Protein AF-A0AAW0F9Q5-F1 (afdb_monomer)

Sequence (143 aa):
MCQFWVNFLKRLLGMPDHLRLPDGVEFKRGIGLFHVHGHVKECFARYGPHLHPRCRNARRGESLKHLELAELYGSSARAMSWFHRQEYLDAHMADSNLGKKLIGMVLSIFRKWENAVEQAAESEEDFVSLCASVGQQKCDLWD

pLDDT: mean 76.39, std 9.85, range [49.5, 93.56]

Foldseek 3Di:
DDPCVVVVVVVQVPDPPVPHDDPPDDDDQADAPVVQVVDDPVCCCQHHLCNDLQRVPVNAPPDLCLPVLCVVCVVVLVPPDPVVSVVSSVVSSCCVPVVCRPVVVVVVVVVVVVVSVVVSVVVVVVLVVVCVVPDVVVVVVRD

Radius of gyration: 20.12 Å; Cα contacts (8 Å, |Δi|>4): 84; chains: 1; bounding box: 41×41×53 Å

InterPro domains:
  IPR040521 Kyakuja-Dileera-Zisupton transposase [PF18758] (1-97)

Solvent-accessible surface area (backbone atoms only — not comparable to full-atom values): 8550 Å² total; per-residue (Å²): 130,66,64,65,60,60,51,46,52,55,50,62,75,67,45,56,81,95,66,52,74,69,89,87,71,81,83,79,73,63,36,55,68,85,57,31,73,76,49,63,73,72,48,36,71,74,20,26,33,65,69,35,87,93,26,52,78,62,79,75,75,79,66,80,64,61,65,66,47,48,59,66,50,46,64,76,37,63,87,45,55,72,70,58,30,50,55,55,52,49,51,54,50,43,48,50,48,48,50,55,41,61,66,36,36,61,63,54,47,55,64,44,50,57,54,45,59,58,49,41,56,57,50,49,53,54,48,53,56,49,33,72,74,72,38,59,78,60,49,70,75,70,115

Secondary structure (DSSP, 8-state):
--HHHHHHHHHHHT--GGGPPPTT--------HHHHTTS-HHHHHHH-GGGSTTTTTTTSSS--THHHHHHHHHTGGGGS-HHHHHHHHHHHHHIIIIIIIIITHHHHHHHHHHHHHHHHHHHHHHHHHHHHHH-HHHHTTT-

Structure (mmCIF, N/CA/C/O backbone):
data_AF-A0AAW0F9Q5-F1
#
_entry.id   AF-A0AAW0F9Q5-F1
#
loop_
_atom_site.group_PDB
_atom_site.id
_atom_site.type_symbol
_atom_site.label_atom_id
_atom_site.label_alt_id
_atom_site.label_comp_id
_atom_site.label_asym_id
_atom_site.label_entity_id
_atom_site.label_seq_id
_atom_site.pdbx_PDB_ins_code
_atom_site.Cartn_x
_atom_site.Cartn_y
_atom_site.Cartn_z
_atom_site.occupancy
_atom_site.B_iso_or_equiv
_atom_site.auth_seq_id
_atom_site.auth_comp_id
_atom_site.auth_asym_id
_atom_site.auth_atom_id
_atom_site.pdbx_PDB_model_num
ATOM 1 N N . MET A 1 1 ? -22.354 0.656 -2.941 1.00 60.91 1 MET A N 1
ATOM 2 C CA . MET A 1 1 ? -21.378 -0.359 -2.474 1.00 60.91 1 MET A CA 1
ATOM 3 C C . MET A 1 1 ? -20.217 -0.414 -3.461 1.00 60.91 1 MET A C 1
ATOM 5 O O . MET A 1 1 ? -20.470 -0.322 -4.656 1.00 60.91 1 MET A O 1
ATOM 9 N N . CYS A 1 2 ? -18.969 -0.500 -2.988 1.00 70.69 2 CYS A N 1
ATOM 10 C CA . CYS A 1 2 ? -17.776 -0.525 -3.844 1.00 70.69 2 CYS A CA 1
ATOM 11 C C . CYS A 1 2 ? -17.796 -1.735 -4.803 1.00 70.69 2 CYS A C 1
ATOM 13 O O . CYS A 1 2 ? -17.849 -2.880 -4.353 1.00 70.69 2 CYS A O 1
ATOM 15 N N . GLN A 1 3 ? -17.732 -1.483 -6.119 1.00 75.69 3 GLN A N 1
ATOM 16 C CA . GLN A 1 3 ? -17.781 -2.529 -7.156 1.00 75.69 3 GLN A CA 1
ATOM 17 C C . GLN A 1 3 ? -16.612 -3.515 -7.065 1.00 75.69 3 GLN A C 1
ATOM 19 O O . GLN A 1 3 ? -16.769 -4.694 -7.379 1.00 75.69 3 GLN A O 1
ATOM 24 N N . PHE A 1 4 ? -15.447 -3.057 -6.595 1.00 75.56 4 PHE A N 1
ATOM 25 C CA . PHE A 1 4 ? -14.292 -3.924 -6.384 1.00 75.56 4 PHE A CA 1
ATOM 26 C C . PHE A 1 4 ? -14.621 -5.046 -5.399 1.00 75.56 4 PHE A C 1
ATOM 28 O O . PHE A 1 4 ? -14.389 -6.206 -5.712 1.00 75.56 4 PHE A O 1
ATOM 35 N N . TRP A 1 5 ? -15.236 -4.721 -4.258 1.00 76.69 5 TRP A N 1
ATOM 36 C CA . TRP A 1 5 ? -15.561 -5.714 -3.233 1.00 76.69 5 TRP A CA 1
ATOM 37 C C . TRP A 1 5 ? -16.610 -6.725 -3.709 1.00 76.69 5 TRP A C 1
ATOM 39 O O . TRP A 1 5 ? -16.470 -7.926 -3.490 1.00 76.69 5 TRP A O 1
ATOM 49 N N . VAL A 1 6 ? -17.624 -6.244 -4.434 1.00 80.12 6 VAL A N 1
ATOM 50 C CA . VAL A 1 6 ? -18.651 -7.099 -5.049 1.00 80.12 6 VAL A CA 1
ATOM 51 C C . VAL A 1 6 ? -18.014 -8.102 -6.013 1.00 80.12 6 VAL A C 1
ATOM 53 O O . VAL A 1 6 ? -18.325 -9.290 -5.975 1.00 80.12 6 VAL A O 1
ATOM 56 N N . ASN A 1 7 ? -17.097 -7.642 -6.864 1.00 83.44 7 ASN A N 1
ATOM 57 C CA . ASN A 1 7 ? -16.437 -8.500 -7.843 1.00 83.44 7 ASN A CA 1
ATOM 58 C C . ASN A 1 7 ? -15.333 -9.370 -7.226 1.00 83.44 7 ASN A C 1
ATOM 60 O O . ASN A 1 7 ? -15.097 -10.472 -7.709 1.00 83.44 7 ASN A O 1
ATOM 64 N N . PHE A 1 8 ? -14.685 -8.916 -6.154 1.00 81.12 8 PHE A N 1
ATOM 65 C CA . PHE A 1 8 ? -13.706 -9.693 -5.399 1.00 81.12 8 PHE A CA 1
ATOM 66 C C . PHE A 1 8 ? -14.353 -10.923 -4.764 1.00 81.12 8 PHE A C 1
ATOM 68 O O . PHE A 1 8 ? -13.881 -12.030 -4.992 1.00 81.12 8 PHE A O 1
ATOM 75 N N . LEU A 1 9 ? -15.486 -10.758 -4.073 1.00 81.06 9 LEU A N 1
ATOM 76 C CA . LEU A 1 9 ? -16.220 -11.894 -3.507 1.00 81.06 9 LEU A CA 1
ATOM 77 C C . LEU A 1 9 ? -16.681 -12.877 -4.589 1.00 81.06 9 LEU A C 1
ATOM 79 O O . LEU A 1 9 ? -16.522 -14.081 -4.420 1.00 81.06 9 LEU A O 1
ATOM 83 N N . LYS A 1 10 ? -17.176 -12.383 -5.733 1.00 85.94 10 LYS A N 1
ATOM 84 C CA . LYS A 1 10 ? -17.521 -13.245 -6.879 1.00 85.94 10 LYS A CA 1
ATOM 85 C C . LYS A 1 10 ? -16.323 -14.058 -7.374 1.00 85.94 10 LYS A C 1
ATOM 87 O O . LYS A 1 10 ? -16.478 -15.234 -7.676 1.00 85.94 10 LYS A O 1
ATOM 92 N N . ARG A 1 11 ? -15.136 -13.444 -7.449 1.00 87.00 11 ARG A N 1
ATOM 93 C CA . ARG A 1 11 ? -13.898 -14.138 -7.833 1.00 87.00 11 ARG A CA 1
ATOM 94 C C . ARG A 1 11 ? -13.513 -15.187 -6.802 1.00 87.00 11 ARG A C 1
ATOM 96 O O . ARG A 1 11 ? -13.228 -16.302 -7.209 1.00 87.00 11 ARG A O 1
ATOM 103 N N . LEU A 1 12 ? -13.557 -14.853 -5.509 1.00 82.56 12 LEU A N 1
ATOM 104 C CA . LEU A 1 12 ? -13.234 -15.791 -4.431 1.00 82.56 12 LEU A CA 1
ATOM 105 C C . LEU A 1 12 ? -14.147 -17.022 -4.446 1.00 82.56 12 LEU A C 1
ATOM 107 O O . LEU A 1 12 ? -13.661 -18.144 -4.367 1.00 82.56 12 LEU A O 1
ATOM 111 N N . LEU A 1 13 ? -15.456 -16.810 -4.601 1.00 83.38 13 LEU A N 1
ATOM 112 C CA . LEU A 1 13 ? -16.454 -17.882 -4.674 1.00 83.38 13 LEU A CA 1
ATOM 113 C C . LEU A 1 13 ? -16.303 -18.752 -5.931 1.00 83.38 13 LEU A C 1
ATOM 115 O O . LEU A 1 13 ? -16.666 -19.923 -5.912 1.00 83.38 13 LEU A O 1
ATOM 119 N N . GLY A 1 14 ? -15.772 -18.184 -7.016 1.00 86.44 14 GLY A N 1
ATOM 120 C CA . GLY A 1 14 ? -15.503 -18.890 -8.268 1.00 86.44 14 GLY A CA 1
ATOM 121 C C . GLY A 1 14 ? -14.122 -19.547 -8.350 1.00 86.44 14 GLY A C 1
ATOM 122 O O . GLY A 1 14 ? -13.785 -20.068 -9.412 1.00 86.44 14 GLY A O 1
ATOM 123 N N . MET A 1 15 ? -13.299 -19.497 -7.293 1.00 86.94 15 MET A N 1
ATOM 124 C CA . MET A 1 15 ? -11.961 -20.094 -7.330 1.00 86.94 15 MET A CA 1
ATOM 125 C C . MET A 1 15 ? -12.024 -21.627 -7.314 1.00 86.94 15 MET A C 1
ATOM 127 O O . MET A 1 15 ? -12.853 -22.204 -6.604 1.00 86.94 15 MET A O 1
ATOM 131 N N . PRO A 1 16 ? -11.128 -22.299 -8.058 1.00 86.62 16 PRO A N 1
ATOM 132 C CA . PRO A 1 16 ? -11.006 -23.749 -8.009 1.00 86.62 16 PRO A CA 1
ATOM 133 C C . PRO A 1 16 ? -10.517 -24.216 -6.631 1.00 86.62 16 PRO A C 1
ATOM 135 O O . PRO A 1 16 ? -9.853 -23.476 -5.908 1.00 86.62 16 PRO A O 1
ATOM 138 N N . ASP A 1 17 ? -10.808 -25.470 -6.288 1.00 83.00 17 ASP A N 1
ATOM 139 C CA . ASP A 1 17 ? -10.628 -26.037 -4.943 1.00 83.00 17 ASP A CA 1
ATOM 140 C C . ASP A 1 17 ? -9.206 -25.889 -4.374 1.00 83.00 17 ASP A C 1
ATOM 142 O O . ASP A 1 17 ? -9.045 -25.664 -3.180 1.00 83.00 17 ASP A O 1
ATOM 146 N N . HIS A 1 18 ? -8.175 -25.924 -5.222 1.00 83.38 18 HIS A N 1
ATOM 147 C CA . HIS A 1 18 ? -6.770 -25.760 -4.823 1.00 83.38 18 HIS A CA 1
ATOM 148 C C . HIS A 1 18 ? -6.356 -24.305 -4.526 1.00 83.38 18 HIS A C 1
ATOM 150 O O . HIS A 1 18 ? -5.248 -24.066 -4.056 1.00 83.38 18 HIS A O 1
ATOM 156 N N . LEU A 1 19 ? -7.222 -23.333 -4.824 1.00 82.81 19 LEU A N 1
ATOM 157 C CA . LEU A 1 19 ? -7.053 -21.914 -4.500 1.00 82.81 19 LEU A CA 1
ATOM 158 C C . LEU A 1 19 ? -8.097 -21.432 -3.487 1.00 82.81 19 LEU A C 1
ATOM 160 O O . LEU A 1 19 ? -8.131 -20.241 -3.176 1.00 82.81 19 LEU A O 1
ATOM 164 N N . ARG A 1 20 ? -8.953 -22.326 -2.971 1.00 82.19 20 ARG A N 1
ATOM 165 C CA . ARG A 1 20 ? -9.908 -21.965 -1.924 1.00 82.19 20 ARG A CA 1
ATOM 166 C C . ARG A 1 20 ? -9.165 -21.503 -0.681 1.00 82.19 20 ARG A C 1
ATOM 168 O O . ARG A 1 20 ? -8.141 -22.053 -0.283 1.00 82.19 20 ARG A O 1
ATOM 175 N N . LEU A 1 21 ? -9.715 -20.462 -0.078 1.00 79.94 21 LEU A N 1
ATOM 176 C CA . LEU A 1 21 ? -9.240 -19.973 1.201 1.00 79.94 21 LEU A CA 1
ATOM 177 C C . LEU A 1 21 ? -9.608 -20.988 2.289 1.00 79.94 21 LEU A C 1
ATOM 179 O O . LEU A 1 21 ? -10.663 -21.615 2.180 1.00 79.94 21 LEU A O 1
ATOM 183 N N . PRO A 1 22 ? -8.778 -21.133 3.332 1.00 82.69 22 PRO A N 1
ATOM 184 C CA . PRO A 1 22 ? -9.140 -21.913 4.505 1.00 82.69 22 PRO A CA 1
ATOM 185 C C . PRO A 1 22 ? -10.454 -21.424 5.122 1.00 82.69 22 PRO A C 1
ATOM 187 O O . PRO A 1 22 ? -10.751 -20.223 5.111 1.00 82.69 22 PRO A O 1
ATOM 190 N N . ASP A 1 23 ? -11.213 -22.346 5.704 1.00 80.38 23 ASP A N 1
ATOM 191 C CA . ASP A 1 23 ? -12.411 -21.993 6.458 1.00 80.38 23 ASP A CA 1
ATOM 192 C C . ASP A 1 23 ? -12.042 -21.123 7.671 1.00 80.38 23 ASP A C 1
ATOM 194 O O . ASP A 1 23 ? -11.023 -21.335 8.331 1.00 80.38 23 ASP A O 1
ATOM 198 N N . GLY A 1 24 ? -12.874 -20.120 7.962 1.00 80.06 24 GLY A N 1
ATOM 199 C CA . GLY A 1 24 ? -12.682 -19.220 9.107 1.00 80.06 24 GLY A CA 1
ATOM 200 C C . GLY A 1 24 ? -11.754 -18.023 8.866 1.00 80.06 24 GLY A C 1
ATOM 201 O O . GLY A 1 24 ? -11.472 -17.287 9.809 1.00 80.06 24 GLY A O 1
ATOM 202 N N . VAL A 1 25 ? -11.300 -17.777 7.632 1.00 80.81 25 VAL A N 1
ATOM 203 C CA . VAL A 1 25 ? -10.548 -16.552 7.308 1.00 80.81 25 VAL A CA 1
ATOM 204 C C . VAL A 1 25 ? -11.473 -15.332 7.339 1.00 80.81 25 VAL A C 1
ATOM 206 O O . VAL A 1 25 ? -12.389 -15.201 6.524 1.00 80.81 25 VAL A O 1
ATOM 209 N N . GLU A 1 26 ? -11.206 -14.403 8.257 1.00 78.25 26 GLU A N 1
ATOM 210 C CA . GLU A 1 26 ? -11.893 -13.114 8.309 1.00 78.25 26 GLU A CA 1
ATOM 211 C C . GLU A 1 26 ? -11.273 -12.124 7.312 1.00 78.25 26 GLU A C 1
ATOM 213 O O . GLU A 1 26 ? -10.078 -11.823 7.353 1.00 78.25 26 GLU A O 1
ATOM 218 N N . PHE A 1 27 ? -12.100 -11.564 6.427 1.00 73.38 27 PHE A N 1
ATOM 219 C CA . PHE A 1 27 ? -11.663 -10.521 5.503 1.00 73.38 27 PHE A CA 1
ATOM 220 C C . PHE A 1 27 ? -11.928 -9.129 6.064 1.00 73.38 27 PHE A C 1
ATOM 222 O O . PHE A 1 27 ? -13.058 -8.634 6.027 1.00 73.38 27 PHE A O 1
ATOM 229 N N . LYS A 1 28 ? -10.861 -8.436 6.463 1.00 74.06 28 LYS A N 1
ATOM 230 C CA . LYS A 1 28 ? -10.915 -6.986 6.659 1.00 74.06 28 LYS A CA 1
ATOM 231 C C . LYS A 1 28 ? -10.863 -6.279 5.301 1.00 74.06 28 LYS A C 1
ATOM 233 O O . LYS A 1 28 ? -10.019 -6.567 4.451 1.00 74.06 28 LYS A O 1
ATOM 238 N N . ARG A 1 29 ? -11.808 -5.365 5.064 1.00 75.44 29 ARG A N 1
ATOM 239 C CA . ARG A 1 29 ? -11.964 -4.670 3.775 1.00 75.44 29 ARG A CA 1
ATOM 240 C C . ARG A 1 29 ? -10.964 -3.518 3.671 1.00 75.44 29 ARG A C 1
ATOM 242 O O . ARG A 1 29 ? -11.248 -2.415 4.121 1.00 75.44 29 ARG A O 1
ATOM 249 N N . GLY A 1 30 ? -9.818 -3.767 3.044 1.00 74.75 30 GLY A N 1
ATOM 250 C CA . GLY A 1 30 ? -8.858 -2.731 2.654 1.00 74.75 30 GLY A CA 1
ATOM 251 C C . GLY A 1 30 ? -8.889 -2.482 1.147 1.00 74.75 30 GLY A C 1
ATOM 252 O O . GLY A 1 30 ? -8.852 -3.426 0.360 1.00 74.75 30 GLY A O 1
ATOM 253 N N . ILE A 1 31 ? -8.950 -1.218 0.727 1.00 75.94 31 ILE A N 1
ATOM 254 C CA . ILE A 1 31 ? -8.790 -0.816 -0.674 1.00 75.94 31 ILE A CA 1
ATOM 255 C C . ILE A 1 31 ? -7.481 -0.052 -0.794 1.00 75.94 31 ILE A C 1
ATOM 257 O O . ILE A 1 31 ? -7.348 1.020 -0.210 1.00 75.94 31 ILE A O 1
ATOM 261 N N . GLY A 1 32 ? -6.545 -0.570 -1.590 1.00 71.69 32 GLY A N 1
ATOM 262 C CA . GLY A 1 32 ? -5.245 0.074 -1.752 1.00 71.69 32 GLY A CA 1
ATOM 263 C C . GLY A 1 32 ? -5.356 1.550 -2.127 1.00 71.69 32 GLY A C 1
ATOM 264 O O . GLY A 1 32 ? -6.262 1.947 -2.865 1.00 71.69 32 GLY A O 1
ATOM 265 N N . LEU A 1 33 ? -4.441 2.368 -1.609 1.00 73.19 33 LEU A N 1
ATOM 266 C CA . LEU A 1 33 ? -4.483 3.829 -1.682 1.00 73.19 33 LEU A CA 1
ATOM 267 C C . LEU A 1 33 ? -4.616 4.335 -3.119 1.00 73.19 33 LEU A C 1
ATOM 269 O O . LEU A 1 33 ? -5.414 5.226 -3.398 1.00 73.19 33 LEU A O 1
ATOM 273 N N . PHE A 1 34 ? -3.896 3.705 -4.048 1.00 69.12 34 PHE A N 1
ATOM 274 C CA . PHE A 1 34 ? -3.980 4.042 -5.468 1.00 69.12 34 PHE A CA 1
ATOM 275 C C . PHE A 1 34 ? -5.400 3.875 -6.027 1.00 69.12 34 PHE A C 1
ATOM 277 O O . PHE A 1 34 ? -5.849 4.658 -6.857 1.00 69.12 34 PHE A O 1
ATOM 284 N N . HIS A 1 35 ? -6.125 2.862 -5.555 1.00 74.06 35 HIS A N 1
ATOM 285 C CA . HIS A 1 35 ? -7.466 2.557 -6.027 1.00 74.06 35 HIS A CA 1
ATOM 286 C C . HIS A 1 35 ? -8.538 3.351 -5.271 1.00 74.06 35 HIS A C 1
ATOM 288 O O . HIS A 1 35 ? -9.479 3.841 -5.888 1.00 74.06 35 HIS A O 1
ATOM 294 N N . VAL A 1 36 ? -8.405 3.521 -3.951 1.00 78.06 36 VAL A N 1
ATOM 295 C CA . VAL A 1 36 ? -9.429 4.176 -3.117 1.00 78.06 36 VAL A CA 1
ATOM 296 C C . VAL A 1 36 ? -9.588 5.666 -3.438 1.00 78.06 36 VAL A C 1
ATOM 298 O O . VAL A 1 36 ? -10.689 6.195 -3.315 1.00 78.06 36 VAL A O 1
ATOM 301 N N . HIS A 1 37 ? -8.533 6.334 -3.920 1.00 75.25 37 HIS A N 1
ATOM 302 C CA . HIS A 1 37 ? -8.616 7.722 -4.390 1.00 75.25 37 HIS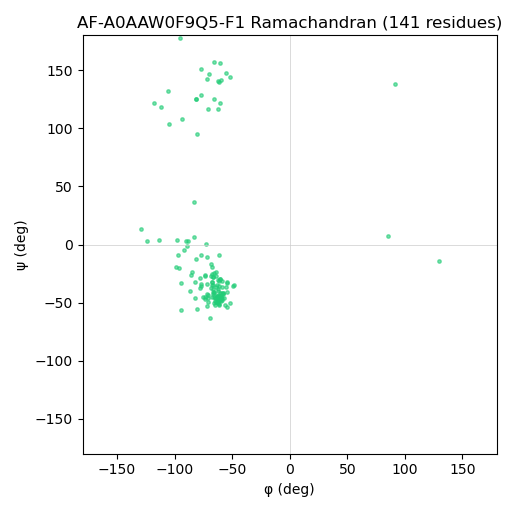 A CA 1
ATOM 303 C C . HIS A 1 37 ? -9.484 7.890 -5.647 1.00 75.25 37 HIS A C 1
ATOM 305 O O . HIS A 1 37 ? -10.024 8.970 -5.863 1.00 75.25 37 HIS A O 1
ATOM 311 N N . GLY A 1 38 ? -9.651 6.833 -6.449 1.00 74.88 38 GLY A N 1
ATOM 312 C CA . GLY A 1 38 ? -10.544 6.812 -7.611 1.00 74.88 38 GLY A CA 1
ATOM 313 C C . GLY A 1 38 ? -11.977 6.353 -7.304 1.00 74.88 38 GLY A C 1
ATOM 314 O O . GLY A 1 38 ? -12.772 6.208 -8.230 1.00 74.88 38 GLY A O 1
ATOM 315 N N . HIS A 1 39 ? -12.312 6.082 -6.036 1.00 79.50 39 HIS A N 1
ATOM 316 C CA . HIS A 1 39 ? -13.650 5.656 -5.599 1.00 79.50 39 HIS A CA 1
ATOM 317 C C . HIS A 1 39 ? -14.512 6.824 -5.103 1.00 79.50 39 HIS A C 1
ATOM 319 O O . HIS A 1 39 ? -14.075 7.970 -5.019 1.00 79.50 39 HIS A O 1
ATOM 325 N N . VAL A 1 40 ? -15.762 6.517 -4.739 1.00 80.62 40 VAL A N 1
ATOM 326 C CA . VAL A 1 40 ? -16.626 7.450 -4.000 1.00 80.62 40 VAL A CA 1
ATOM 327 C C . VAL A 1 40 ? -15.986 7.818 -2.656 1.00 80.62 40 VAL A C 1
ATOM 329 O O . VAL A 1 40 ? -15.366 6.975 -1.999 1.00 80.62 40 VAL A O 1
ATOM 332 N N . LYS A 1 41 ? -16.119 9.083 -2.246 1.00 79.94 41 LYS A N 1
ATOM 333 C CA . LYS A 1 41 ? -15.359 9.672 -1.127 1.00 79.94 41 LYS A CA 1
ATOM 334 C C . LYS A 1 41 ? -15.581 8.942 0.198 1.00 79.94 41 LYS A C 1
ATOM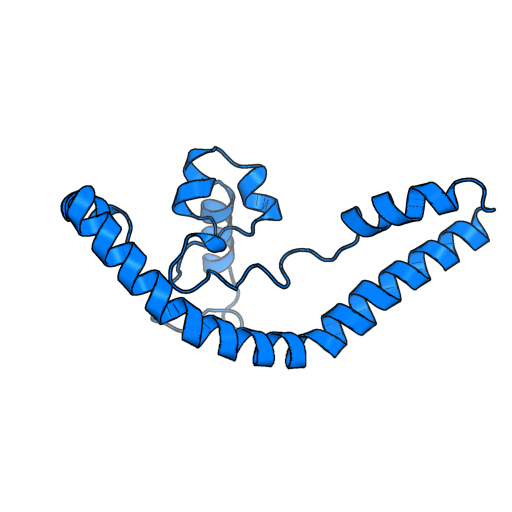 336 O O . LYS A 1 41 ? -14.667 8.833 1.007 1.00 79.94 41 LYS A O 1
ATOM 341 N N . GLU A 1 42 ? -16.764 8.377 0.398 1.00 80.94 42 GLU A N 1
ATOM 342 C CA . GLU A 1 42 ? -17.140 7.630 1.598 1.00 80.94 42 GLU A CA 1
ATOM 343 C C . GLU A 1 42 ? -16.297 6.354 1.770 1.00 80.94 42 GLU A C 1
ATOM 345 O O . GLU A 1 42 ? -16.083 5.893 2.892 1.00 80.94 42 GLU A O 1
ATOM 350 N N . CYS A 1 43 ? -15.785 5.786 0.670 1.00 79.06 43 CYS A N 1
ATOM 351 C CA . CYS A 1 43 ? -14.911 4.614 0.708 1.00 79.06 43 CYS A CA 1
ATOM 352 C C . CYS A 1 43 ? -13.505 4.945 1.212 1.00 79.06 43 CYS A C 1
ATOM 354 O O . CYS A 1 43 ? -12.855 4.060 1.762 1.00 79.06 43 CYS A O 1
ATOM 356 N N . PHE A 1 44 ? -13.039 6.189 1.054 1.00 78.75 44 PHE A N 1
ATOM 357 C CA . PHE A 1 44 ? -11.719 6.603 1.528 1.00 78.75 44 PHE A CA 1
ATOM 358 C C . PHE A 1 44 ? -11.608 6.462 3.041 1.00 78.75 44 PHE A C 1
ATOM 360 O O . PHE A 1 44 ? -10.700 5.793 3.525 1.00 78.75 44 PHE A O 1
ATOM 367 N N . ALA A 1 45 ? -12.579 7.028 3.762 1.00 77.06 45 ALA A N 1
ATOM 368 C CA . ALA A 1 45 ? -12.624 6.943 5.212 1.00 77.06 45 ALA A CA 1
ATOM 369 C C . ALA A 1 45 ? -12.755 5.481 5.668 1.00 77.06 45 ALA A C 1
ATOM 371 O O . ALA A 1 45 ? -11.979 5.025 6.496 1.00 77.06 45 ALA A O 1
ATOM 372 N N . ARG A 1 46 ? -13.697 4.727 5.086 1.00 76.12 46 ARG A N 1
ATOM 373 C CA . ARG A 1 46 ? -14.055 3.380 5.566 1.00 76.12 46 ARG A CA 1
ATOM 374 C C . ARG A 1 46 ? -13.072 2.272 5.199 1.00 76.12 46 ARG A C 1
ATOM 376 O O . ARG A 1 46 ? -12.956 1.302 5.933 1.00 76.12 46 ARG A O 1
ATOM 383 N N . TYR A 1 47 ? -12.438 2.361 4.033 1.00 77.12 47 TYR A N 1
ATOM 384 C CA . TYR A 1 47 ? -11.651 1.259 3.468 1.00 77.12 47 TYR A CA 1
ATOM 385 C C . TYR A 1 47 ? -10.210 1.650 3.154 1.00 77.12 47 TYR A C 1
ATOM 387 O O . TYR A 1 47 ? -9.458 0.833 2.623 1.00 77.12 47 TYR A O 1
ATOM 395 N N . GLY A 1 48 ? -9.809 2.885 3.463 1.00 77.56 48 GLY A N 1
ATOM 396 C CA . GLY A 1 48 ? -8.424 3.308 3.363 1.00 77.56 48 GLY A CA 1
ATOM 397 C C . GLY A 1 48 ? -7.556 2.478 4.317 1.00 77.56 48 GLY A C 1
ATOM 398 O O . GLY A 1 48 ? -7.725 2.599 5.527 1.00 77.56 48 GLY A O 1
ATOM 399 N N . PRO A 1 49 ? -6.588 1.679 3.833 1.00 72.75 49 PRO A N 1
ATOM 400 C CA . PRO A 1 49 ? -5.797 0.780 4.679 1.00 72.75 49 PRO A CA 1
ATOM 401 C C . PRO A 1 49 ? -5.010 1.548 5.741 1.00 72.75 49 PRO A C 1
ATOM 403 O O . PRO A 1 49 ? -4.808 1.069 6.846 1.00 72.75 49 PRO A O 1
ATOM 406 N N . HIS A 1 50 ? -4.644 2.790 5.432 1.00 70.69 50 HIS A N 1
ATOM 407 C CA . HIS A 1 50 ? -3.981 3.703 6.350 1.00 70.69 50 HIS A CA 1
ATOM 408 C C . HIS A 1 50 ? -4.831 4.179 7.538 1.00 70.69 50 HIS A C 1
ATOM 410 O O . HIS A 1 50 ? -4.257 4.680 8.499 1.00 70.69 50 HIS A O 1
ATOM 416 N N . LEU A 1 51 ? -6.159 4.068 7.455 1.00 72.56 51 LEU A N 1
ATOM 417 C CA . LEU A 1 51 ? -7.096 4.407 8.530 1.00 72.56 51 LEU A CA 1
ATOM 418 C C . LEU A 1 51 ? -7.515 3.169 9.325 1.00 72.56 51 LEU A C 1
ATOM 420 O O . LEU A 1 51 ? -8.162 3.298 10.359 1.00 72.56 51 LEU A O 1
ATOM 424 N N . HIS A 1 52 ? -7.153 1.970 8.862 1.00 68.62 52 HIS A N 1
ATOM 425 C CA . HIS A 1 52 ? -7.435 0.748 9.592 1.00 68.62 52 HIS A CA 1
ATOM 426 C C . HIS A 1 52 ? -6.371 0.552 10.689 1.00 68.62 52 HIS A C 1
ATOM 428 O O . HIS A 1 52 ? -5.180 0.512 10.354 1.00 68.62 52 HIS A O 1
ATOM 434 N N . PRO A 1 53 ? -6.764 0.380 11.972 1.00 62.78 53 PRO A N 1
ATOM 435 C CA . PRO A 1 53 ? -5.830 0.249 13.096 1.00 62.78 53 PRO A CA 1
ATOM 436 C C . PRO A 1 53 ? -4.709 -0.771 12.876 1.00 62.78 53 PRO A C 1
ATOM 438 O O . PRO A 1 53 ? -3.567 -0.541 13.254 1.00 62.78 53 PRO A O 1
ATOM 441 N N . ARG A 1 54 ? -5.009 -1.874 12.180 1.00 59.19 54 ARG A N 1
ATOM 442 C CA . ARG A 1 54 ? -4.060 -2.968 11.921 1.00 59.19 54 ARG A CA 1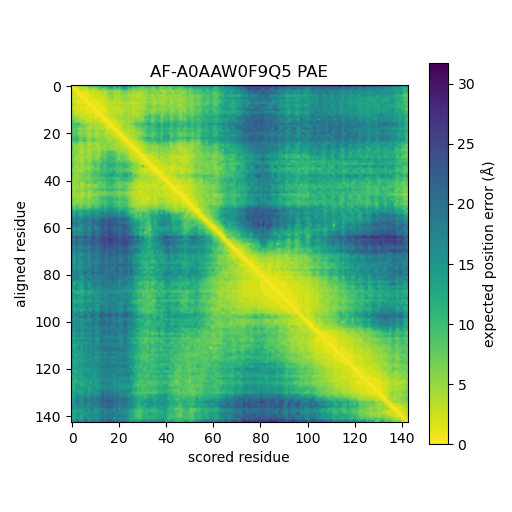
ATOM 443 C C . ARG A 1 54 ? -3.276 -2.827 10.610 1.00 59.19 54 ARG A C 1
ATOM 445 O O . ARG A 1 54 ? -2.415 -3.653 10.326 1.00 59.19 54 ARG A O 1
ATOM 452 N N . CYS A 1 55 ? -3.563 -1.813 9.787 1.00 59.16 55 CYS A N 1
ATOM 453 C CA . CYS A 1 55 ? -2.983 -1.660 8.445 1.00 59.16 55 CYS A CA 1
ATOM 454 C C . CYS A 1 55 ? -2.380 -0.273 8.174 1.00 59.16 55 CYS A C 1
ATOM 456 O O . CYS A 1 55 ? -2.017 0.014 7.030 1.00 59.16 55 CYS A O 1
ATOM 458 N N . ARG A 1 56 ? -2.182 0.565 9.204 1.00 55.97 56 ARG A N 1
ATOM 459 C CA . ARG A 1 56 ? -1.599 1.919 9.083 1.00 55.97 56 ARG A CA 1
ATOM 460 C C . ARG A 1 56 ? -0.297 1.943 8.255 1.00 55.97 56 ARG A C 1
ATOM 462 O O . ARG A 1 56 ? -0.091 2.855 7.449 1.00 55.97 56 ARG A O 1
ATOM 469 N N . ASN A 1 57 ? 0.513 0.881 8.357 1.00 54.03 57 ASN A N 1
ATOM 470 C CA . ASN A 1 57 ? 1.780 0.696 7.633 1.00 54.03 57 ASN A CA 1
ATOM 471 C C . ASN A 1 57 ? 1.710 -0.178 6.361 1.00 54.03 57 ASN A C 1
ATOM 473 O O . ASN A 1 57 ? 2.728 -0.364 5.687 1.00 54.03 57 ASN A O 1
ATOM 477 N N . ALA A 1 58 ? 0.521 -0.639 5.955 1.00 54.25 58 ALA A N 1
ATOM 478 C CA . ALA A 1 58 ? 0.309 -1.472 4.764 1.00 54.25 58 ALA A CA 1
ATOM 479 C C . ALA A 1 58 ? 0.460 -0.716 3.425 1.00 54.25 58 ALA A C 1
ATOM 481 O O . ALA A 1 58 ? 0.369 -1.313 2.359 1.00 54.25 58 ALA A O 1
ATOM 482 N N . ARG A 1 59 ? 0.778 0.589 3.446 1.00 52.03 59 ARG A N 1
ATOM 483 C CA . ARG A 1 59 ? 0.952 1.431 2.241 1.00 52.03 59 ARG A CA 1
ATOM 484 C C . ARG A 1 59 ? 2.081 0.976 1.297 1.00 52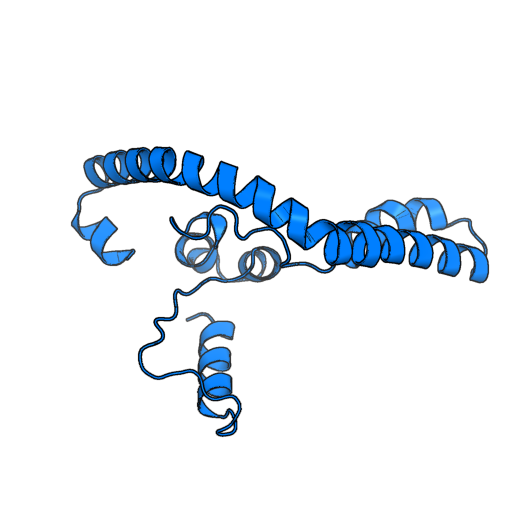.03 59 ARG A C 1
ATOM 486 O O . ARG A 1 59 ? 2.283 1.569 0.238 1.00 52.03 59 ARG A O 1
ATOM 493 N N . ARG A 1 60 ? 2.916 0.013 1.699 1.00 52.22 60 ARG A N 1
ATOM 494 C CA . ARG A 1 60 ? 4.180 -0.317 1.024 1.00 52.22 60 ARG A CA 1
ATOM 495 C C . ARG A 1 60 ? 4.028 -1.608 0.223 1.00 52.22 60 ARG A C 1
ATOM 497 O O . ARG A 1 60 ? 4.087 -2.688 0.788 1.00 52.22 60 ARG A O 1
ATOM 504 N N . GLY A 1 61 ? 3.905 -1.464 -1.095 1.00 53.50 61 GLY A N 1
ATOM 505 C CA . GLY A 1 61 ? 3.827 -2.579 -2.048 1.00 53.50 61 GLY A CA 1
ATOM 506 C C . GLY A 1 61 ? 2.656 -2.477 -3.027 1.00 53.50 61 GLY A C 1
ATOM 507 O O . GLY A 1 61 ? 2.671 -3.151 -4.047 1.00 53.50 61 GLY A O 1
ATOM 508 N N . GLU A 1 62 ? 1.685 -1.597 -2.763 1.00 55.09 62 GLU A N 1
ATOM 509 C CA . GLU A 1 62 ? 0.436 -1.514 -3.540 1.00 55.09 62 GLU A CA 1
ATOM 510 C C . GLU A 1 62 ? 0.612 -1.007 -4.975 1.00 55.09 62 GLU A C 1
ATOM 512 O O . GLU A 1 62 ? -0.183 -1.348 -5.848 1.00 55.09 62 GLU A O 1
ATOM 517 N N . SER A 1 63 ? 1.646 -0.207 -5.245 1.00 54.78 63 SER A N 1
ATOM 518 C CA . SER A 1 63 ? 1.944 0.274 -6.591 1.00 54.78 63 SER A CA 1
ATOM 519 C C . SER A 1 63 ? 3.309 -0.225 -7.057 1.00 54.78 63 SER A C 1
ATOM 521 O O . SER A 1 63 ? 4.349 0.058 -6.456 1.00 54.78 63 SER A O 1
ATOM 523 N N . LEU A 1 64 ? 3.336 -0.949 -8.179 1.00 54.78 64 LEU A N 1
ATOM 524 C CA . LEU A 1 64 ? 4.520 -1.057 -9.034 1.00 5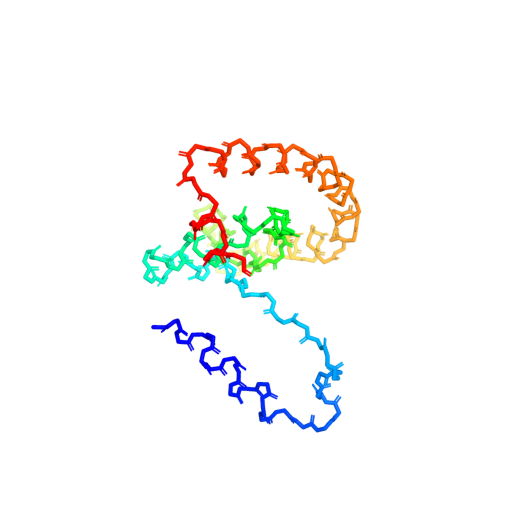4.78 64 LEU A CA 1
ATOM 525 C C . LEU A 1 64 ? 4.746 0.354 -9.609 1.00 54.78 64 LEU A C 1
ATOM 527 O O . LEU A 1 64 ? 3.815 0.958 -10.132 1.00 54.78 64 LEU A O 1
ATOM 531 N N . LYS A 1 65 ? 5.939 0.942 -9.448 1.00 57.84 65 LYS A N 1
ATOM 532 C CA . LYS A 1 65 ? 6.150 2.406 -9.561 1.00 57.84 65 LYS A CA 1
ATOM 533 C C . LYS A 1 65 ? 6.329 2.808 -11.031 1.00 57.84 65 LYS A C 1
ATOM 535 O O . LYS A 1 65 ? 7.138 3.662 -11.346 1.00 57.84 65 LYS A O 1
ATOM 540 N N . HIS A 1 66 ? 5.604 2.173 -11.946 1.00 53.38 66 HIS A N 1
ATOM 541 C CA . HIS A 1 66 ? 5.727 2.473 -13.370 1.00 53.38 66 HIS A CA 1
ATOM 542 C C . HIS A 1 66 ? 5.304 3.916 -13.660 1.00 53.38 66 HIS A C 1
ATOM 544 O O . HIS A 1 66 ? 6.023 4.633 -14.345 1.00 53.38 66 HIS A O 1
ATOM 550 N N . LEU A 1 67 ? 4.193 4.370 -13.072 1.00 55.78 67 LEU A N 1
ATOM 551 C CA . LEU A 1 67 ? 3.624 5.677 -13.402 1.00 55.78 67 LEU A CA 1
ATOM 552 C C . LEU A 1 67 ? 4.441 6.849 -12.826 1.00 55.78 67 LEU A C 1
ATOM 554 O O . LEU A 1 67 ? 4.789 7.770 -13.553 1.00 55.78 67 LEU A O 1
ATOM 558 N N . GLU A 1 68 ? 4.826 6.771 -11.548 1.00 59.34 68 GLU A N 1
ATOM 559 C CA . GLU A 1 68 ? 5.586 7.840 -10.875 1.00 59.34 68 GLU A CA 1
ATOM 560 C C . GLU A 1 68 ? 7.008 8.014 -11.444 1.00 59.34 68 GLU A C 1
ATOM 562 O O . GLU A 1 68 ? 7.516 9.130 -11.513 1.00 59.34 68 GLU A O 1
ATOM 567 N N . LEU A 1 69 ? 7.668 6.925 -11.864 1.00 62.91 69 LEU A N 1
ATOM 568 C CA . LEU A 1 69 ? 9.017 6.992 -12.444 1.00 62.91 69 LEU A CA 1
ATOM 569 C C . LEU A 1 69 ? 8.978 7.474 -13.895 1.00 62.91 69 LEU A C 1
ATOM 571 O O . LEU A 1 69 ? 9.852 8.235 -14.302 1.00 62.91 69 LEU A O 1
ATOM 575 N N . ALA A 1 70 ? 7.968 7.063 -14.669 1.00 64.31 70 ALA A N 1
ATOM 576 C CA . ALA A 1 70 ? 7.793 7.540 -16.036 1.00 64.31 70 ALA A CA 1
ATOM 577 C C . ALA A 1 70 ? 7.531 9.051 -16.077 1.00 64.31 70 ALA A C 1
ATOM 579 O O . ALA A 1 70 ? 8.013 9.726 -16.981 1.00 64.31 70 ALA A O 1
ATOM 580 N N . GLU A 1 71 ? 6.827 9.604 -15.092 1.00 66.69 71 GLU A N 1
ATOM 581 C CA . GLU A 1 71 ? 6.612 11.049 -15.000 1.00 66.69 71 GLU A CA 1
ATOM 582 C C . GLU A 1 71 ? 7.884 11.792 -14.557 1.00 66.69 71 GLU A C 1
ATOM 584 O O . GLU A 1 71 ? 8.294 12.767 -15.193 1.00 66.69 71 GLU A O 1
ATOM 589 N N . LEU A 1 72 ? 8.575 11.277 -13.533 1.00 73.06 72 LEU A N 1
ATOM 590 C CA . LEU A 1 72 ? 9.791 11.888 -12.993 1.00 73.06 72 LEU A CA 1
ATOM 591 C C . LEU A 1 72 ? 10.955 11.872 -14.000 1.00 73.06 72 LEU A C 1
ATOM 593 O O . LEU A 1 72 ? 11.561 12.909 -14.268 1.00 73.06 72 LEU 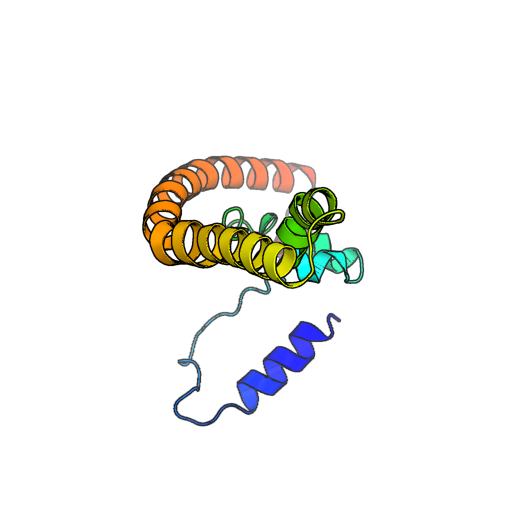A O 1
ATOM 597 N N . TYR A 1 73 ? 11.241 10.712 -14.594 1.00 78.56 73 TYR A N 1
ATOM 598 C CA . TYR A 1 73 ? 12.384 10.499 -15.491 1.00 78.56 73 TYR A CA 1
ATOM 599 C C . TYR A 1 73 ? 12.025 10.626 -16.974 1.00 78.56 73 TYR A C 1
ATOM 601 O O . TYR A 1 73 ? 12.888 10.876 -17.814 1.00 78.56 73 TYR A O 1
ATOM 609 N N . GLY A 1 74 ? 10.747 10.500 -17.338 1.00 78.94 74 GLY A N 1
ATOM 610 C CA . GLY A 1 74 ? 10.325 10.662 -18.730 1.00 78.94 74 GLY A CA 1
ATOM 611 C C . GLY A 1 74 ? 10.490 12.089 -19.230 1.00 78.94 74 GLY A C 1
ATOM 612 O O . GLY A 1 74 ? 10.676 12.275 -20.435 1.00 78.94 74 GLY A O 1
ATOM 613 N N . SER A 1 75 ? 10.464 13.067 -18.315 1.00 82.38 75 SER A N 1
ATOM 614 C CA . SER A 1 75 ? 10.691 14.483 -18.593 1.00 82.38 75 SER A CA 1
ATOM 615 C C . SER A 1 75 ? 12.136 14.777 -19.019 1.00 82.38 75 SER A C 1
ATOM 617 O O . SER A 1 75 ? 12.325 15.467 -20.024 1.00 82.38 75 SER A O 1
ATOM 619 N N . SER A 1 76 ? 13.127 14.209 -18.320 1.00 86.69 76 SER A N 1
ATOM 620 C CA . SER A 1 76 ? 14.559 14.326 -18.630 1.00 86.69 76 SER A CA 1
ATOM 621 C C . SER A 1 76 ? 14.960 13.495 -19.848 1.00 86.69 76 SER A C 1
ATOM 623 O O . SER A 1 76 ? 15.861 13.877 -20.590 1.00 86.69 76 SER A O 1
ATOM 625 N N . ALA A 1 77 ? 14.236 12.409 -20.123 1.00 86.25 77 ALA A N 1
ATOM 626 C CA . ALA A 1 77 ? 14.480 11.558 -21.281 1.00 86.25 77 ALA A CA 1
ATOM 627 C C . ALA A 1 77 ? 13.833 12.066 -22.588 1.00 86.25 77 ALA A C 1
ATOM 629 O O . ALA A 1 77 ? 13.812 11.346 -23.587 1.00 86.25 77 ALA A O 1
ATOM 630 N N . ARG A 1 78 ? 13.223 13.266 -22.614 1.00 85.75 78 ARG A N 1
ATOM 631 C CA . ARG A 1 78 ? 12.489 13.784 -23.797 1.00 85.75 78 ARG A CA 1
ATOM 632 C C . ARG A 1 78 ? 13.376 14.104 -24.994 1.00 85.75 78 ARG A C 1
ATOM 634 O O . ARG A 1 78 ? 12.939 13.899 -26.118 1.00 85.75 78 ARG A O 1
ATOM 641 N N . ALA A 1 79 ? 14.588 14.591 -24.751 1.00 91.81 79 ALA A N 1
ATOM 642 C CA . ALA A 1 79 ? 15.535 14.955 -25.806 1.00 91.81 79 ALA A CA 1
ATOM 643 C C . ALA A 1 79 ? 16.438 13.785 -26.241 1.00 91.81 79 ALA A C 1
ATOM 645 O O . ALA A 1 79 ? 17.286 13.948 -27.114 1.00 91.81 79 ALA A O 1
ATOM 646 N N . MET A 1 80 ? 16.289 12.617 -25.613 1.00 93.56 80 MET A N 1
ATOM 647 C CA . MET A 1 80 ? 17.086 11.436 -25.927 1.00 93.56 80 MET A CA 1
ATOM 648 C C . MET A 1 80 ? 16.590 10.777 -27.216 1.00 93.56 80 MET A C 1
ATOM 650 O O . MET A 1 80 ? 15.401 10.825 -27.537 1.00 93.56 80 MET A O 1
ATOM 654 N N . SER A 1 81 ? 17.495 10.108 -27.934 1.00 93.56 81 SER A N 1
ATOM 655 C CA . SER A 1 81 ? 17.104 9.227 -29.037 1.00 93.56 81 SER A CA 1
ATOM 656 C C . SER A 1 81 ? 16.202 8.100 -28.525 1.00 93.56 81 SER A C 1
ATOM 658 O O . SER A 1 81 ? 16.253 7.742 -27.349 1.00 93.56 81 SER A O 1
ATOM 660 N N . TRP A 1 82 ? 15.379 7.524 -29.405 1.00 87.62 82 TRP A N 1
ATOM 661 C CA . TRP A 1 82 ? 14.404 6.494 -29.026 1.00 87.62 82 TRP A CA 1
ATOM 662 C C . TRP A 1 82 ? 15.029 5.334 -28.237 1.00 87.62 82 TRP A C 1
ATOM 664 O O . TRP A 1 82 ? 14.569 5.012 -27.144 1.00 87.62 82 TRP A O 1
ATOM 674 N N . PHE A 1 83 ? 16.119 4.763 -28.758 1.00 93.25 83 PHE A N 1
ATOM 675 C CA . PHE A 1 83 ? 16.820 3.649 -28.117 1.00 93.25 83 PHE A CA 1
ATOM 676 C C . PHE A 1 83 ? 17.404 4.042 -26.758 1.00 93.25 83 PHE A C 1
ATOM 678 O O . PHE A 1 83 ? 17.211 3.331 -25.777 1.00 93.25 83 PHE A O 1
ATOM 685 N N . HIS A 1 84 ? 18.035 5.215 -26.669 1.00 91.62 84 HIS A N 1
ATOM 686 C CA . HIS A 1 84 ? 18.620 5.677 -25.414 1.00 91.62 84 HIS A CA 1
ATOM 687 C C . HIS A 1 84 ? 17.552 6.007 -24.363 1.00 91.62 84 HIS A C 1
ATOM 689 O O . HIS A 1 84 ? 17.715 5.693 -23.186 1.00 91.62 84 HIS A O 1
ATOM 695 N N . ARG A 1 85 ? 16.423 6.588 -24.788 1.00 89.88 85 ARG A N 1
ATOM 696 C CA . ARG A 1 85 ? 15.264 6.847 -23.927 1.00 89.88 85 ARG A CA 1
ATOM 697 C C . ARG A 1 85 ? 14.719 5.550 -23.338 1.00 89.88 85 ARG A C 1
ATOM 699 O O . ARG A 1 85 ? 14.385 5.532 -22.157 1.00 89.88 85 ARG A O 1
ATOM 706 N N . GLN A 1 86 ? 14.611 4.499 -24.146 1.00 88.94 86 GLN A N 1
ATOM 707 C CA . GLN A 1 86 ? 14.108 3.210 -23.691 1.00 88.94 86 GLN A CA 1
ATOM 708 C C . GLN A 1 86 ? 15.042 2.586 -22.650 1.00 88.94 86 GLN A C 1
ATOM 710 O O . GLN A 1 86 ? 14.596 2.314 -21.541 1.00 88.94 86 GLN A O 1
ATOM 715 N N . GLU A 1 87 ? 16.339 2.475 -22.945 1.00 92.38 87 GLU A N 1
ATOM 716 C CA . GLU A 1 87 ? 17.314 1.922 -21.995 1.00 92.38 87 GLU A CA 1
ATOM 717 C C . GLU A 1 87 ? 17.384 2.723 -20.691 1.00 92.38 87 GLU A C 1
ATOM 719 O O . GLU A 1 87 ? 17.429 2.148 -19.603 1.00 92.38 87 GLU A O 1
ATOM 724 N N . TYR A 1 88 ? 17.348 4.055 -20.782 1.00 89.44 88 TYR A N 1
ATOM 725 C CA . TYR A 1 88 ? 17.359 4.929 -19.613 1.00 89.44 88 TYR A CA 1
ATOM 726 C C . TYR A 1 88 ? 16.138 4.690 -18.717 1.00 89.44 88 TYR A C 1
ATOM 728 O O . TYR A 1 88 ? 16.278 4.533 -17.503 1.00 89.44 88 TYR A O 1
ATOM 736 N N . LEU A 1 89 ? 14.936 4.640 -19.299 1.00 86.81 89 LEU A N 1
ATOM 737 C CA . LEU A 1 89 ? 13.708 4.390 -18.543 1.00 86.81 89 LEU A CA 1
ATOM 738 C C . LEU A 1 89 ? 13.681 2.971 -17.969 1.00 86.81 89 LEU A C 1
ATOM 740 O O . LEU A 1 89 ? 13.341 2.803 -16.797 1.00 86.81 89 LEU A O 1
ATOM 744 N N . ASP A 1 90 ? 14.090 1.974 -18.751 1.00 86.94 90 ASP A N 1
ATOM 745 C CA . ASP A 1 90 ? 14.142 0.578 -18.323 1.00 86.94 90 ASP A CA 1
ATOM 746 C C . ASP A 1 90 ? 15.124 0.386 -17.161 1.00 86.94 90 ASP A C 1
ATOM 748 O O . ASP A 1 90 ? 14.789 -0.292 -16.189 1.00 86.94 90 ASP A O 1
ATOM 752 N N . ALA A 1 91 ? 16.281 1.056 -17.178 1.00 87.31 91 ALA A N 1
ATOM 753 C CA . ALA A 1 91 ? 17.241 1.027 -16.076 1.00 87.31 91 ALA A CA 1
ATOM 754 C C . ALA A 1 91 ? 16.658 1.605 -14.773 1.00 87.31 91 ALA A C 1
ATOM 756 O O . ALA A 1 91 ? 16.794 0.997 -13.708 1.00 87.31 91 ALA A O 1
ATOM 757 N N . HIS A 1 92 ? 15.952 2.741 -14.838 1.00 85.31 92 HIS A N 1
ATOM 758 C CA . HIS A 1 92 ? 15.291 3.332 -13.661 1.00 85.31 92 HIS A CA 1
ATOM 759 C C . HIS A 1 92 ? 14.143 2.467 -13.139 1.00 85.31 92 HIS A C 1
ATOM 761 O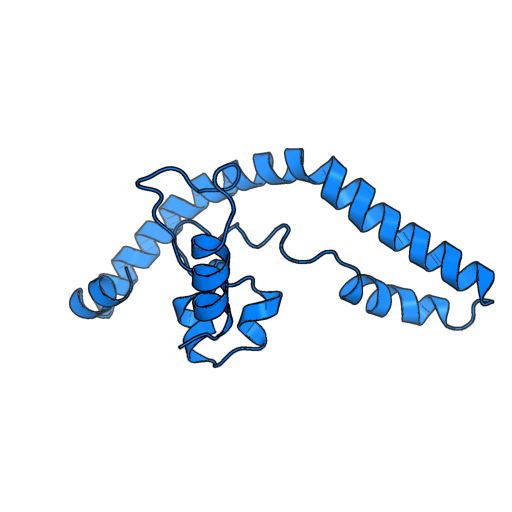 O . HIS A 1 92 ? 13.953 2.328 -11.925 1.00 85.31 92 HIS A O 1
ATOM 767 N N . MET A 1 93 ? 13.373 1.859 -14.044 1.00 82.00 93 MET A N 1
ATOM 768 C CA . MET A 1 93 ? 12.313 0.924 -13.673 1.00 82.00 93 MET A CA 1
ATOM 769 C C . MET A 1 93 ? 12.885 -0.344 -13.038 1.00 82.00 93 MET A C 1
ATOM 771 O O . MET A 1 93 ? 12.340 -0.809 -12.035 1.00 82.00 93 MET A O 1
ATOM 775 N N . ALA A 1 94 ? 13.990 -0.872 -13.567 1.00 83.31 94 ALA A N 1
ATOM 776 C CA . ALA A 1 94 ? 14.685 -2.029 -13.022 1.00 83.31 94 ALA A CA 1
ATOM 777 C C . ALA A 1 94 ? 15.265 -1.732 -11.631 1.00 83.31 94 ALA A C 1
ATOM 779 O O . ALA A 1 94 ? 14.986 -2.479 -10.697 1.00 83.31 94 ALA A O 1
ATOM 780 N N . ASP A 1 95 ? 15.976 -0.619 -11.436 1.00 82.75 95 ASP A N 1
ATOM 781 C CA . ASP A 1 95 ? 16.510 -0.235 -10.118 1.00 82.75 95 ASP A CA 1
ATOM 782 C C . ASP A 1 95 ? 15.396 -0.121 -9.061 1.00 82.75 95 ASP A C 1
ATOM 784 O O . ASP A 1 95 ? 15.478 -0.668 -7.955 1.00 82.75 95 ASP A O 1
ATOM 788 N N . SER A 1 96 ? 14.297 0.543 -9.420 1.00 77.50 96 SER A N 1
ATOM 789 C CA . SER A 1 96 ? 13.181 0.756 -8.504 1.00 77.50 96 SER A CA 1
ATOM 790 C C . SER A 1 96 ? 12.389 -0.521 -8.214 1.00 77.50 96 SER A C 1
ATOM 792 O O . SER A 1 96 ? 12.074 -0.804 -7.055 1.00 77.50 96 SER A O 1
ATOM 794 N N . ASN A 1 97 ? 12.045 -1.304 -9.241 1.00 76.94 97 ASN A N 1
ATOM 795 C CA . ASN A 1 97 ? 11.203 -2.488 -9.076 1.00 76.94 97 ASN A CA 1
ATOM 796 C C . ASN A 1 97 ? 12.011 -3.710 -8.614 1.00 76.94 97 ASN A C 1
ATOM 798 O O . ASN A 1 97 ? 11.594 -4.384 -7.676 1.00 76.94 97 ASN A O 1
ATOM 802 N N . LEU A 1 98 ? 13.165 -3.990 -9.220 1.00 74.62 98 LEU A N 1
ATOM 803 C CA . LEU A 1 98 ? 13.979 -5.159 -8.885 1.00 74.62 98 LEU A CA 1
ATOM 804 C C . LEU A 1 98 ? 14.827 -4.912 -7.634 1.00 74.62 98 LEU A C 1
ATOM 806 O O . LEU A 1 98 ? 14.703 -5.643 -6.653 1.00 74.62 98 LEU A O 1
ATOM 810 N N . GLY A 1 99 ? 15.639 -3.854 -7.636 1.00 71.38 99 GLY A N 1
ATOM 811 C CA . GLY A 1 99 ? 16.553 -3.554 -6.532 1.00 71.38 99 GLY A CA 1
ATOM 812 C C . GLY A 1 99 ? 15.812 -3.121 -5.269 1.00 71.38 99 GLY A C 1
ATOM 813 O O . GLY A 1 99 ? 15.842 -3.785 -4.232 1.00 71.38 99 GLY A O 1
ATOM 814 N N . LYS A 1 100 ? 15.097 -1.998 -5.344 1.00 70.81 100 LYS A N 1
ATOM 815 C CA . LYS A 1 100 ? 14.511 -1.367 -4.149 1.00 70.81 100 LYS A CA 1
ATOM 816 C C . LYS A 1 100 ? 13.256 -2.062 -3.642 1.00 70.81 100 LYS A C 1
ATOM 818 O O . LYS A 1 100 ? 13.026 -2.080 -2.432 1.00 70.81 100 LYS A O 1
ATOM 823 N N . LYS A 1 101 ? 12.424 -2.592 -4.540 1.00 69.62 101 LYS A N 1
ATOM 824 C CA . LYS A 1 101 ? 11.162 -3.220 -4.142 1.00 69.62 101 LYS A CA 1
ATOM 825 C C . LYS A 1 101 ? 11.269 -4.706 -3.954 1.00 69.62 101 LYS A C 1
ATOM 827 O O . LYS A 1 101 ? 10.896 -5.128 -2.879 1.00 69.62 101 LYS A O 1
ATOM 832 N N . LEU A 1 102 ? 11.715 -5.481 -4.938 1.00 71.88 102 LEU A N 1
ATOM 833 C CA . LEU A 1 102 ? 11.717 -6.939 -4.806 1.00 71.88 102 LEU A CA 1
ATOM 834 C C . LEU A 1 102 ? 12.794 -7.406 -3.824 1.00 71.88 102 LEU A C 1
ATOM 836 O O . LEU A 1 102 ? 12.474 -8.079 -2.849 1.00 71.88 102 LEU A O 1
ATOM 840 N N . ILE A 1 103 ? 14.042 -6.978 -4.017 1.00 79.44 103 ILE A N 1
ATOM 841 C CA . ILE A 1 103 ? 15.154 -7.380 -3.142 1.00 79.44 103 ILE A CA 1
ATOM 842 C C . ILE A 1 103 ? 15.074 -6.637 -1.801 1.00 79.44 103 ILE A C 1
ATOM 844 O O . ILE A 1 103 ? 15.165 -7.237 -0.731 1.00 79.44 103 ILE A O 1
ATOM 848 N N . GLY A 1 104 ? 14.824 -5.326 -1.841 1.00 75.06 104 GLY A N 1
ATOM 849 C CA . GLY A 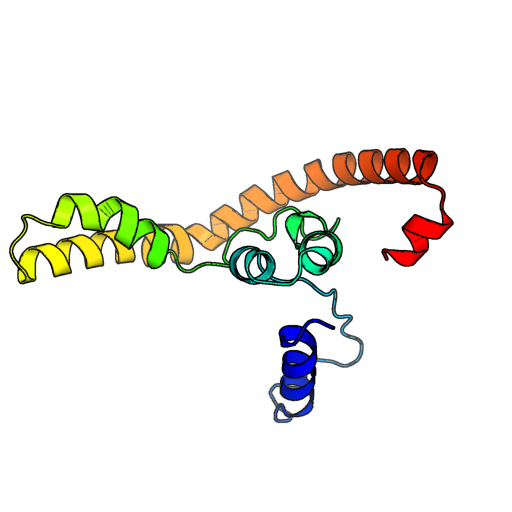1 104 ? 14.698 -4.501 -0.639 1.00 75.06 104 GLY A CA 1
ATOM 850 C C . GLY A 1 104 ? 13.420 -4.723 0.180 1.00 75.06 104 GLY A C 1
ATOM 851 O O . GLY A 1 104 ? 13.341 -4.199 1.295 1.00 75.06 104 GLY A O 1
ATOM 852 N N . MET A 1 105 ? 12.417 -5.467 -0.322 1.00 74.88 105 MET A N 1
ATOM 853 C CA . MET A 1 105 ? 11.123 -5.593 0.367 1.00 74.88 105 MET A CA 1
ATOM 854 C C . MET A 1 105 ? 11.280 -6.193 1.744 1.00 74.88 105 MET A C 1
ATOM 856 O O . MET A 1 105 ? 10.739 -5.654 2.701 1.00 74.88 105 MET A O 1
ATOM 860 N N . VAL A 1 106 ? 12.020 -7.295 1.829 1.00 79.12 106 VAL A N 1
ATOM 861 C CA . VAL A 1 106 ? 12.092 -8.124 3.030 1.00 79.12 106 VAL A CA 1
ATOM 862 C C . VAL A 1 106 ? 12.651 -7.303 4.191 1.00 79.12 106 VAL A C 1
ATOM 864 O O . VAL A 1 106 ? 11.987 -7.135 5.211 1.00 79.12 106 VAL A O 1
ATOM 867 N N . LEU A 1 107 ? 13.802 -6.659 3.988 1.00 80.31 107 LEU A N 1
ATOM 868 C CA . LEU A 1 107 ? 14.413 -5.764 4.978 1.00 80.31 107 LEU A CA 1
ATOM 869 C C . LEU A 1 107 ? 13.521 -4.555 5.300 1.00 80.31 107 LEU A C 1
ATOM 871 O O . LEU A 1 107 ? 13.412 -4.126 6.447 1.00 80.31 107 LEU A O 1
ATOM 875 N N . SER A 1 108 ? 12.848 -4.005 4.287 1.00 76.19 108 SER A N 1
ATOM 876 C CA . SER A 1 108 ? 11.923 -2.883 4.453 1.00 76.19 108 SER A CA 1
ATOM 877 C C . SER A 1 108 ? 10.673 -3.265 5.249 1.00 76.19 108 SER A C 1
ATOM 879 O O . SER A 1 108 ? 10.099 -2.401 5.912 1.00 76.19 108 SER A O 1
ATOM 881 N N . ILE A 1 109 ? 10.206 -4.511 5.150 1.00 77.06 109 ILE A N 1
ATOM 882 C CA . ILE A 1 109 ? 9.085 -5.046 5.925 1.00 77.06 109 ILE A CA 1
ATOM 883 C C . ILE A 1 109 ? 9.523 -5.207 7.375 1.00 77.06 109 ILE A C 1
ATOM 885 O O . ILE A 1 109 ? 8.852 -4.651 8.235 1.00 77.06 109 ILE A O 1
ATOM 889 N N . PHE A 1 110 ? 10.670 -5.841 7.639 1.00 81.75 110 PHE A N 1
ATOM 890 C CA . PHE A 1 110 ? 11.172 -6.029 9.005 1.00 81.75 110 PHE A CA 1
ATOM 891 C C . PHE A 1 110 ? 11.334 -4.711 9.763 1.00 81.75 110 PHE A C 1
ATOM 893 O O . PH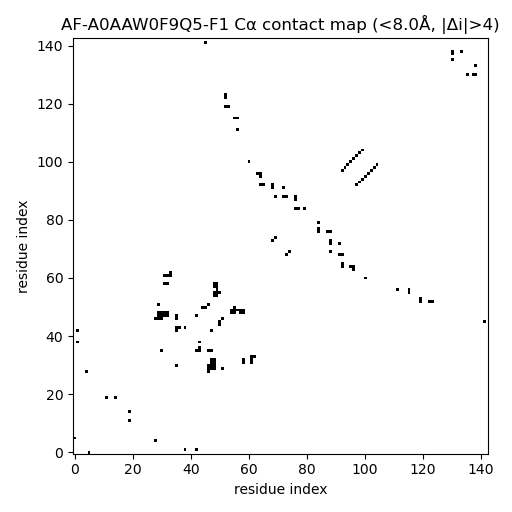E A 1 110 ? 10.713 -4.526 10.803 1.00 81.75 110 PHE A O 1
ATOM 900 N N . ARG A 1 111 ? 12.039 -3.731 9.188 1.00 79.31 111 ARG A N 1
ATOM 901 C CA . ARG A 1 111 ? 12.195 -2.411 9.826 1.00 79.31 111 ARG A CA 1
ATOM 902 C C . ARG A 1 111 ? 10.861 -1.692 10.054 1.00 79.31 111 ARG A C 1
ATOM 904 O O . ARG A 1 111 ? 10.726 -0.867 10.945 1.00 79.31 111 ARG A O 1
ATOM 911 N N . LYS A 1 112 ? 9.864 -1.938 9.200 1.00 73.25 112 LYS A N 1
ATOM 912 C CA . LYS A 1 112 ? 8.541 -1.313 9.350 1.00 73.25 112 LYS A CA 1
ATOM 913 C C . LYS A 1 112 ? 7.634 -2.059 10.301 1.00 73.25 112 LYS A C 1
ATOM 915 O O . LYS A 1 112 ? 6.715 -1.437 10.813 1.00 73.25 112 LYS A O 1
ATOM 920 N N . TRP A 1 113 ? 7.864 -3.347 10.505 1.00 79.44 113 TRP A N 1
ATOM 921 C CA . TRP A 1 113 ? 7.182 -4.108 11.532 1.00 79.44 113 TRP A CA 1
ATOM 922 C C . TRP A 1 113 ? 7.498 -3.522 12.906 1.00 79.44 113 TRP A C 1
ATOM 924 O O . TRP A 1 113 ? 6.569 -3.230 13.644 1.00 79.44 113 TRP A O 1
ATOM 934 N N . GLU A 1 114 ? 8.770 -3.232 13.185 1.00 81.38 114 GLU A N 1
ATOM 935 C CA . GLU A 1 114 ? 9.200 -2.568 14.426 1.00 81.38 114 GLU A CA 1
ATOM 936 C C . GLU A 1 114 ? 8.447 -1.246 14.638 1.00 81.38 114 GLU A C 1
ATOM 938 O O . GLU A 1 114 ? 7.722 -1.093 15.618 1.00 81.38 114 GLU A O 1
ATOM 943 N N . ASN A 1 115 ? 8.476 -0.357 13.641 1.00 78.94 115 ASN A N 1
ATOM 944 C CA . ASN A 1 115 ? 7.725 0.901 13.698 1.00 78.94 115 ASN A CA 1
ATOM 945 C C . ASN A 1 115 ? 6.202 0.694 13.806 1.00 78.94 115 ASN A C 1
ATOM 947 O O . ASN A 1 115 ? 5.500 1.536 14.356 1.00 78.94 115 ASN A O 1
ATOM 951 N N . ALA A 1 116 ? 5.657 -0.378 13.224 1.00 76.50 116 ALA A N 1
ATOM 952 C CA . ALA A 1 116 ? 4.230 -0.674 13.295 1.00 76.50 116 ALA A CA 1
ATOM 953 C C . ALA A 1 116 ? 3.810 -1.144 14.683 1.00 76.50 116 ALA A C 1
ATOM 955 O O . ALA A 1 116 ? 2.700 -0.826 15.096 1.00 76.50 116 ALA A O 1
ATOM 956 N N . VAL A 1 117 ? 4.682 -1.870 15.383 1.00 81.81 117 VAL A N 1
ATOM 957 C CA . VAL A 1 117 ? 4.457 -2.277 16.770 1.00 81.81 117 VAL A CA 1
ATOM 958 C C . VAL A 1 117 ? 4.438 -1.050 17.679 1.00 81.81 117 VAL A C 1
ATOM 960 O O . VAL A 1 117 ? 3.513 -0.914 18.471 1.00 81.81 117 VAL A O 1
ATOM 963 N N . GLU A 1 118 ? 5.383 -0.121 17.517 1.00 80.50 118 GLU A N 1
ATOM 964 C CA . GLU A 1 118 ? 5.404 1.133 18.288 1.00 80.50 118 GLU A CA 1
ATOM 965 C C . GLU A 1 118 ? 4.158 1.991 18.017 1.00 80.50 118 GLU A C 1
ATOM 967 O O . GLU A 1 118 ? 3.433 2.367 18.936 1.00 80.50 118 GLU A O 1
ATOM 972 N N . GLN A 1 119 ? 3.836 2.220 16.741 1.00 79.00 119 GLN A N 1
ATOM 973 C CA . GLN A 1 119 ? 2.684 3.037 16.340 1.00 79.00 119 GLN A CA 1
ATOM 974 C C . GLN A 1 119 ? 1.330 2.400 16.667 1.00 79.00 119 GLN A C 1
ATOM 976 O O . GLN A 1 119 ? 0.307 3.088 16.607 1.00 79.00 119 GLN A O 1
ATOM 981 N N . ALA A 1 120 ? 1.286 1.095 16.951 1.00 77.81 120 ALA A N 1
ATOM 982 C CA . ALA A 1 120 ? 0.052 0.432 17.353 1.00 77.81 120 ALA A CA 1
ATOM 983 C C . ALA A 1 120 ? -0.435 0.966 18.705 1.00 77.81 120 ALA A C 1
ATOM 985 O O . ALA A 1 120 ? -1.622 1.255 18.824 1.00 77.81 120 ALA A O 1
ATOM 986 N N . ALA A 1 121 ? 0.478 1.173 19.662 1.00 79.44 121 ALA A N 1
ATOM 987 C CA . ALA A 1 121 ? 0.147 1.722 20.975 1.00 79.44 121 ALA A CA 1
ATOM 988 C C . ALA A 1 121 ? -0.378 3.163 20.864 1.00 79.44 121 ALA A C 1
ATOM 990 O O . ALA A 1 121 ? -1.470 3.460 21.339 1.00 79.44 121 ALA A O 1
ATOM 991 N N . GLU A 1 122 ? 0.335 4.026 20.131 1.00 81.81 122 GLU A N 1
ATOM 992 C CA . GLU A 1 122 ? -0.099 5.410 19.873 1.00 81.81 122 GLU A CA 1
ATOM 993 C C . GLU A 1 122 ? -1.475 5.458 19.187 1.00 81.81 122 GLU A C 1
ATOM 995 O O . GLU A 1 122 ? -2.346 6.252 19.534 1.00 81.81 122 GLU A O 1
ATOM 1000 N N . SER A 1 123 ? -1.705 4.563 18.219 1.00 76.12 123 SER A N 1
ATOM 1001 C CA . SER A 1 123 ? -2.980 4.495 17.500 1.00 76.12 123 SER A CA 1
ATOM 1002 C C . SER A 1 123 ? -4.140 4.040 18.382 1.00 76.12 123 SER A C 1
ATOM 1004 O O . SER A 1 123 ? -5.278 4.427 18.117 1.00 76.12 123 SER A O 1
ATOM 1006 N N . GLU A 1 124 ? -3.879 3.186 19.370 1.00 81.88 124 GLU A N 1
ATOM 1007 C CA . GLU A 1 124 ? -4.888 2.715 20.316 1.00 81.88 124 GLU A CA 1
ATOM 1008 C C . GLU A 1 124 ? -5.285 3.833 21.286 1.00 81.88 124 GLU A C 1
ATOM 1010 O O . GLU A 1 124 ? -6.477 4.060 21.494 1.00 81.88 124 GLU A O 1
ATOM 1015 N N . GLU A 1 125 ? -4.317 4.605 21.785 1.00 83.56 125 GLU A N 1
ATOM 1016 C CA . GLU A 1 125 ? -4.579 5.794 22.605 1.00 83.56 125 GLU A CA 1
ATOM 1017 C C . GLU A 1 125 ? -5.407 6.843 21.846 1.00 83.56 125 GLU A C 1
ATOM 1019 O O . GLU A 1 125 ? -6.435 7.314 22.348 1.00 83.56 125 GLU A O 1
ATOM 1024 N N . ASP A 1 126 ? -5.019 7.151 20.604 1.00 82.56 126 ASP A N 1
ATOM 1025 C CA . ASP A 1 126 ? -5.768 8.050 19.720 1.00 82.56 126 ASP A CA 1
ATOM 1026 C C . ASP A 1 126 ? -7.202 7.552 19.492 1.00 82.56 126 ASP A C 1
ATOM 1028 O O . ASP A 1 126 ? -8.156 8.336 19.517 1.00 82.56 126 ASP A O 1
ATOM 1032 N N . PHE A 1 127 ? -7.370 6.244 19.272 1.00 79.38 127 PHE A N 1
ATOM 1033 C CA . PHE A 1 127 ? -8.676 5.631 19.047 1.00 79.38 127 PHE A CA 1
ATOM 1034 C C . PHE A 1 127 ? -9.578 5.748 20.279 1.00 79.38 127 PHE A C 1
ATOM 1036 O O . PHE A 1 127 ? -10.729 6.166 20.152 1.00 79.38 127 PHE A O 1
ATOM 1043 N N . VAL A 1 128 ? -9.056 5.452 21.473 1.00 83.50 128 VAL A N 1
ATOM 1044 C CA . VAL A 1 128 ? -9.802 5.580 22.734 1.00 83.50 128 VAL A CA 1
ATOM 1045 C C . VAL A 1 128 ? -10.223 7.033 22.971 1.00 83.50 128 VAL A C 1
ATOM 1047 O O . VAL A 1 128 ? -11.387 7.293 23.288 1.00 83.50 128 VAL A O 1
ATOM 1050 N N . SER A 1 129 ? -9.314 7.987 22.751 1.00 85.38 129 SER A N 1
ATOM 1051 C CA . SER A 1 129 ? -9.594 9.425 22.857 1.00 85.38 129 SER A CA 1
ATOM 1052 C C . SER A 1 129 ? -10.701 9.871 21.890 1.00 85.38 129 SER A C 1
ATOM 1054 O O . SER A 1 129 ? -11.664 10.545 22.276 1.00 85.38 129 SER A O 1
ATOM 1056 N N . LEU A 1 130 ? -10.634 9.418 20.634 1.00 82.44 130 LEU A N 1
ATOM 1057 C CA . LEU A 1 130 ? -11.666 9.674 19.629 1.00 82.44 130 LEU A CA 1
ATOM 1058 C C . LEU A 1 130 ? -13.015 9.062 20.024 1.00 82.44 130 LEU A C 1
ATOM 1060 O O . LEU A 1 130 ? -14.031 9.760 19.962 1.00 82.44 130 LEU A O 1
ATOM 1064 N N . CYS A 1 131 ? -13.046 7.810 20.481 1.00 83.12 131 CYS A N 1
ATOM 1065 C CA . CYS A 1 131 ? -14.286 7.148 20.890 1.00 83.12 131 CYS A CA 1
ATOM 1066 C C . CYS A 1 131 ? -14.944 7.821 22.097 1.00 83.12 131 CYS A C 1
ATOM 1068 O O . CYS A 1 131 ? -16.170 7.972 22.111 1.00 83.12 131 CYS A O 1
ATOM 1070 N N . ALA A 1 132 ? -14.152 8.325 23.049 1.00 84.38 132 ALA A N 1
ATOM 1071 C CA . ALA A 1 132 ? -14.663 9.120 24.163 1.00 84.38 132 ALA A CA 1
ATOM 1072 C C . ALA A 1 132 ? -15.361 10.412 23.692 1.00 84.38 132 ALA A C 1
ATOM 1074 O O . ALA A 1 132 ? -16.366 10.816 24.274 1.00 84.38 132 ALA A O 1
ATOM 1075 N N . SER A 1 133 ? -14.870 11.042 22.618 1.00 84.44 133 SER A N 1
ATOM 1076 C CA . SER A 1 133 ? -15.432 12.296 22.094 1.00 84.44 133 SER A CA 1
ATOM 1077 C C . SER A 1 133 ? -16.659 12.118 21.184 1.00 84.44 133 SER A C 1
ATOM 1079 O O . SER A 1 133 ? -17.547 12.970 21.165 1.00 84.44 133 SER A O 1
ATOM 1081 N N . VAL A 1 134 ? -16.728 11.020 20.422 1.00 81.69 134 VAL A N 1
ATOM 1082 C CA . VAL A 1 134 ? -17.752 10.797 19.381 1.00 81.69 134 VAL A CA 1
ATOM 1083 C C . VAL A 1 134 ? -18.906 9.901 19.866 1.00 81.69 134 VAL A C 1
ATOM 1085 O O . VAL A 1 134 ? -20.002 9.954 19.294 1.00 81.69 134 VAL A O 1
ATOM 1088 N N . GLY A 1 135 ? -18.686 9.133 20.939 1.00 79.00 135 GLY A N 1
ATOM 1089 C CA . GLY A 1 135 ? -19.637 8.194 21.533 1.00 79.00 135 GLY A CA 1
ATOM 1090 C C . GLY A 1 135 ? -19.511 6.773 20.970 1.00 79.00 135 GLY A C 1
ATOM 1091 O O . GLY A 1 135 ? -19.395 6.577 19.759 1.00 79.00 135 GLY A O 1
ATOM 1092 N N . GLN A 1 136 ? -19.600 5.773 21.857 1.00 77.06 136 GLN A N 1
ATOM 1093 C CA . GLN A 1 136 ? -19.327 4.356 21.564 1.00 77.06 136 GLN A CA 1
ATOM 1094 C C . GLN A 1 136 ? -20.147 3.795 20.390 1.00 77.06 136 GLN A C 1
ATOM 1096 O O . GLN A 1 136 ? -19.616 3.085 19.545 1.00 77.06 136 GLN A O 1
ATOM 1101 N N . GLN A 1 137 ? -21.407 4.224 20.254 1.00 74.62 137 GLN A N 1
ATOM 1102 C CA . GLN A 1 137 ? -22.316 3.798 19.182 1.00 74.62 137 GLN A CA 1
ATOM 1103 C C . GLN A 1 137 ? -21.760 3.996 17.764 1.00 74.62 137 GLN A C 1
ATOM 1105 O O . GLN A 1 137 ? -22.112 3.254 16.850 1.00 74.62 137 GLN A O 1
ATOM 1110 N N . LYS A 1 138 ? -20.936 5.028 17.551 1.00 70.94 138 LYS A N 1
ATOM 1111 C CA . LYS A 1 138 ? -20.320 5.299 16.246 1.00 70.94 138 LYS A CA 1
ATOM 1112 C C . LYS A 1 138 ? -19.019 4.522 16.048 1.00 70.94 138 LYS A C 1
ATOM 1114 O O . LYS A 1 138 ? -18.687 4.245 14.899 1.00 70.94 138 LYS A O 1
ATOM 1119 N N . CYS A 1 139 ? -18.326 4.166 17.130 1.00 70.75 139 CYS A N 1
ATOM 1120 C CA . CYS A 1 139 ? -17.156 3.290 17.087 1.00 70.75 139 CYS A CA 1
ATOM 1121 C C . CYS A 1 139 ? -17.567 1.846 16.770 1.00 70.75 139 CYS A C 1
ATOM 1123 O O . CYS A 1 139 ? -17.008 1.251 15.858 1.00 70.75 139 CYS A O 1
ATOM 1125 N N . ASP A 1 140 ? -18.639 1.346 17.388 1.00 71.69 140 ASP A N 1
ATOM 1126 C CA . ASP A 1 140 ? -19.156 -0.008 17.132 1.00 71.69 140 ASP A CA 1
ATOM 1127 C C . ASP A 1 140 ? -19.672 -0.190 15.691 1.00 71.69 140 ASP A C 1
ATOM 1129 O O . ASP A 1 140 ? -19.747 -1.298 15.174 1.00 71.69 140 ASP A O 1
ATOM 1133 N N . LEU A 1 141 ? -20.054 0.906 15.027 1.00 68.31 141 LEU A N 1
ATOM 1134 C CA . LEU A 1 141 ? -20.501 0.899 13.631 1.00 68.31 141 LEU A CA 1
ATOM 1135 C C . LEU A 1 141 ? -19.327 0.890 12.632 1.00 68.31 141 LEU A C 1
ATOM 1137 O O . LEU A 1 141 ? -19.547 0.736 11.426 1.00 68.31 141 LEU A O 1
ATOM 1141 N N . TRP A 1 142 ? -18.109 1.138 13.118 1.00 63.03 142 TRP A N 1
ATOM 1142 C CA . TRP A 1 142 ? -16.880 1.210 12.331 1.00 63.03 142 TRP A CA 1
ATOM 1143 C C . TRP A 1 142 ? -16.103 -0.114 12.294 1.00 63.03 142 TRP A C 1
ATOM 1145 O O . TRP A 1 142 ? -15.474 -0.392 11.268 1.00 63.03 142 TRP A O 1
ATOM 1155 N N . ASP A 1 143 ? -16.154 -0.900 13.374 1.00 49.50 143 ASP A N 1
ATOM 1156 C CA . ASP A 1 143 ? -15.496 -2.215 13.508 1.00 49.50 143 ASP A CA 1
ATOM 1157 C C . ASP A 1 143 ? -16.178 -3.348 12.711 1.00 49.50 143 ASP A C 1
ATOM 1159 O O . ASP A 1 143 ? -15.433 -4.236 12.210 1.00 49.50 143 ASP A O 1
#

Organism: NCBI:txid2478898

Mean predicted aligned error: 11.34 Å